Protein AF-A0A0B0MGH8-F1 (afdb_monomer_lite)

pLDDT: mean 72.09, std 11.84, range [44.09, 91.06]

Secondary structure (DSSP, 8-state):
---HHHHHHHHHHHHHHHHHHHHT---HHHHT-HHHHHHHHHHTTSEEEETTEEEESSTTSSGGG-----SS--HHHHHHHHHHHHHHHHHHHHHHHHS-----

Organism: Gossypium arboreum (NCBI:txid29729)

Structure (mmCIF, N/CA/C/O backbone):
data_AF-A0A0B0MGH8-F1
#
_entry.id   AF-A0A0B0MGH8-F1
#
loop_
_atom_site.group_PDB
_atom_site.id
_atom_site.type_symbol
_atom_site.label_atom_id
_atom_site.label_alt_id
_atom_site.label_comp_id
_atom_site.label_asym_id
_atom_site.label_entity_id
_atom_site.label_seq_id
_atom_site.pdbx_PDB_ins_code
_atom_site.Cartn_x
_atom_site.Cartn_y
_atom_site.Cartn_z
_atom_site.occupancy
_atom_site.B_iso_or_equiv
_atom_site.auth_seq_id
_atom_site.auth_comp_id
_atom_site.auth_asym_id
_atom_site.auth_atom_id
_atom_site.pdbx_PDB_model_num
ATOM 1 N N . MET A 1 1 ? 14.012 -1.247 -26.034 1.00 45.34 1 MET A N 1
ATOM 2 C CA . MET A 1 1 ? 13.558 -1.330 -24.626 1.00 45.34 1 MET A CA 1
ATOM 3 C C . MET A 1 1 ? 13.916 -0.028 -23.902 1.00 45.34 1 MET A C 1
ATOM 5 O O . MET A 1 1 ? 15.030 0.105 -23.423 1.00 45.34 1 MET A O 1
ATOM 9 N N . ARG A 1 2 ? 13.038 0.989 -23.912 1.00 50.19 2 ARG A N 1
ATOM 10 C CA . ARG A 1 2 ? 13.269 2.295 -23.242 1.00 50.19 2 ARG A CA 1
ATOM 11 C C . ARG A 1 2 ? 11.944 2.937 -22.780 1.00 50.19 2 ARG A C 1
ATOM 13 O O . ARG A 1 2 ? 11.790 4.145 -22.861 1.00 50.19 2 ARG A O 1
ATOM 20 N N . GLY A 1 3 ? 10.973 2.114 -22.369 1.00 50.47 3 GLY A N 1
ATOM 21 C CA . GLY A 1 3 ? 9.641 2.555 -21.913 1.00 50.47 3 GLY A CA 1
ATOM 22 C C . GLY A 1 3 ? 9.469 2.545 -20.387 1.00 50.47 3 GLY A C 1
ATOM 23 O O . GLY A 1 3 ? 8.943 3.497 -19.824 1.00 50.47 3 GLY A O 1
ATOM 24 N N . GLY A 1 4 ? 10.029 1.547 -19.692 1.00 55.81 4 GLY A N 1
ATOM 25 C CA . GLY A 1 4 ? 9.758 1.328 -18.260 1.00 55.81 4 GLY A CA 1
ATOM 26 C C . GLY A 1 4 ? 10.280 2.397 -17.286 1.00 55.81 4 GLY A C 1
ATOM 27 O O . GLY A 1 4 ? 9.845 2.446 -16.140 1.00 55.81 4 GLY A O 1
ATOM 28 N N . ASN A 1 5 ? 11.189 3.287 -17.704 1.00 60.44 5 ASN A N 1
ATOM 29 C CA . ASN A 1 5 ? 11.741 4.315 -16.807 1.00 60.44 5 ASN A CA 1
ATOM 30 C C . ASN A 1 5 ? 10.763 5.488 -16.581 1.00 60.44 5 ASN A C 1
ATOM 32 O O . ASN A 1 5 ? 10.752 6.078 -15.504 1.00 60.44 5 ASN A O 1
ATOM 36 N N . ILE A 1 6 ? 9.919 5.806 -17.571 1.00 61.44 6 ILE A N 1
ATOM 37 C CA . ILE A 1 6 ? 8.949 6.913 -17.485 1.00 61.44 6 ILE A CA 1
ATOM 38 C C . ILE A 1 6 ? 7.706 6.468 -16.707 1.00 61.44 6 ILE A C 1
ATOM 40 O O . ILE A 1 6 ? 7.251 7.181 -15.818 1.00 61.44 6 ILE A O 1
ATOM 44 N N . GLU A 1 7 ? 7.208 5.262 -16.982 1.00 67.06 7 GLU A N 1
ATOM 45 C CA . GLU A 1 7 ? 6.065 4.664 -16.279 1.00 67.06 7 GLU A CA 1
ATOM 46 C C . GLU A 1 7 ? 6.348 4.500 -14.777 1.00 67.06 7 GLU A C 1
ATOM 48 O O . GLU A 1 7 ? 5.523 4.872 -13.943 1.00 67.06 7 GLU A O 1
ATOM 53 N N . SER A 1 8 ? 7.565 4.067 -14.418 1.00 74.81 8 SER A N 1
ATOM 54 C CA . SER A 1 8 ? 8.024 4.011 -13.024 1.00 74.81 8 SER A CA 1
ATOM 55 C C . SER A 1 8 ? 8.043 5.392 -12.359 1.00 74.81 8 SER A C 1
ATOM 57 O O . SER A 1 8 ? 7.641 5.523 -11.204 1.00 74.81 8 SER A O 1
ATOM 59 N N . LEU A 1 9 ? 8.466 6.439 -13.075 1.00 79.31 9 LEU A N 1
ATOM 60 C CA . LEU A 1 9 ? 8.522 7.799 -12.533 1.00 79.31 9 LEU A CA 1
ATOM 61 C C . LEU A 1 9 ? 7.121 8.366 -12.259 1.00 79.31 9 LEU A C 1
ATOM 63 O O . LEU A 1 9 ? 6.892 8.985 -11.219 1.00 79.31 9 LEU A O 1
ATOM 67 N N . VAL A 1 10 ? 6.178 8.125 -13.176 1.00 82.69 10 VAL A N 1
ATOM 68 C CA . VAL A 1 10 ? 4.773 8.529 -13.021 1.00 82.69 10 VAL A CA 1
ATOM 69 C C . VAL A 1 10 ? 4.135 7.798 -11.840 1.00 82.69 10 VAL A C 1
ATOM 71 O O . VAL A 1 10 ? 3.497 8.443 -11.009 1.00 82.69 10 VAL A O 1
ATOM 74 N N . ALA A 1 11 ? 4.374 6.491 -11.704 1.00 82.69 11 ALA A N 1
ATOM 75 C CA . ALA A 1 11 ? 3.863 5.696 -10.589 1.00 82.69 11 ALA A CA 1
ATOM 76 C C . ALA A 1 11 ? 4.406 6.173 -9.230 1.00 82.69 11 ALA A C 1
ATOM 78 O O . ALA A 1 11 ? 3.645 6.302 -8.268 1.00 82.69 11 ALA A O 1
ATOM 79 N N . ILE A 1 12 ? 5.700 6.511 -9.155 1.00 86.25 12 ILE A N 1
ATOM 80 C CA . ILE A 1 12 ? 6.318 7.114 -7.963 1.00 86.25 12 ILE A CA 1
ATOM 81 C C . ILE A 1 12 ? 5.639 8.448 -7.623 1.00 86.25 12 ILE A C 1
ATOM 83 O O . ILE A 1 12 ? 5.329 8.723 -6.466 1.00 86.25 12 ILE A O 1
ATOM 87 N N . GLN A 1 13 ? 5.369 9.286 -8.624 1.00 86.19 13 GLN A N 1
ATOM 88 C CA . GLN A 1 13 ? 4.759 10.594 -8.392 1.00 86.19 13 GLN A CA 1
ATOM 89 C C . GLN A 1 13 ? 3.293 10.490 -7.948 1.00 86.19 13 GLN A C 1
ATOM 91 O O . GLN A 1 13 ? 2.860 11.216 -7.051 1.00 86.19 13 GLN A O 1
ATOM 96 N N . GLN A 1 14 ? 2.531 9.567 -8.534 1.00 86.75 14 GLN A N 1
ATOM 97 C CA . GLN A 1 14 ? 1.152 9.295 -8.127 1.00 86.75 14 GLN A CA 1
ATOM 98 C C . GLN A 1 14 ? 1.089 8.755 -6.695 1.00 86.75 14 GLN A C 1
ATOM 100 O O . GLN A 1 14 ? 0.288 9.224 -5.886 1.00 86.75 14 GLN A O 1
ATOM 105 N N . THR A 1 15 ? 1.983 7.831 -6.343 1.00 88.12 15 THR A N 1
ATOM 106 C CA . THR A 1 15 ? 2.044 7.280 -4.983 1.00 88.12 15 THR A CA 1
ATOM 107 C C . THR A 1 15 ? 2.544 8.290 -3.956 1.00 88.12 15 THR A C 1
ATOM 109 O O . THR A 1 15 ? 2.079 8.251 -2.821 1.00 88.12 15 THR A O 1
ATOM 112 N N . LYS A 1 16 ? 3.379 9.270 -4.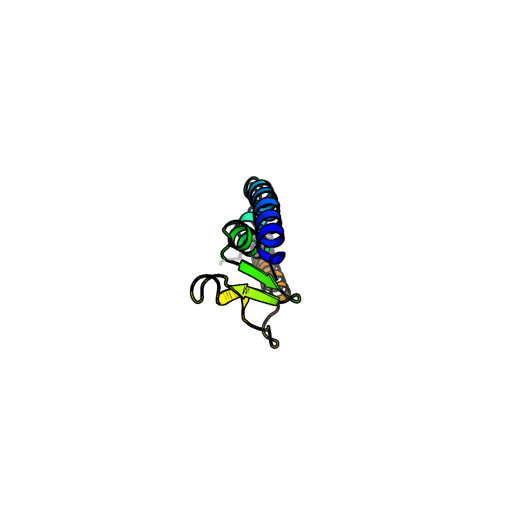336 1.00 90.06 16 LYS A N 1
ATOM 113 C CA . LYS A 1 16 ? 3.698 10.429 -3.477 1.00 90.06 16 LYS A CA 1
ATOM 114 C C . LYS A 1 16 ? 2.467 11.246 -3.120 1.00 90.06 16 LYS A C 1
ATOM 116 O O . LYS A 1 16 ? 2.288 11.585 -1.953 1.00 90.06 16 LYS A O 1
ATOM 121 N N . MET A 1 17 ? 1.618 11.553 -4.101 1.00 91.06 17 MET A N 1
ATOM 122 C CA . MET A 1 17 ? 0.375 12.286 -3.845 1.00 91.06 17 MET A CA 1
ATOM 123 C C . MET A 1 17 ? -0.538 11.494 -2.902 1.00 91.06 17 MET A C 1
ATOM 125 O O . MET A 1 17 ? -1.071 12.053 -1.946 1.00 91.06 17 MET A O 1
ATOM 129 N N . LEU A 1 18 ? -0.669 10.187 -3.139 1.00 89.56 18 LEU A N 1
ATOM 130 C CA . LEU A 1 18 ? -1.489 9.309 -2.312 1.00 89.56 18 LEU A CA 1
ATOM 131 C C . LEU A 1 18 ? -0.958 9.209 -0.873 1.00 89.56 18 LEU A C 1
ATOM 133 O O . LEU A 1 18 ? -1.716 9.452 0.063 1.00 89.56 18 LEU A O 1
ATOM 137 N N . ALA A 1 19 ? 0.337 8.927 -0.690 1.00 89.31 19 ALA A N 1
ATOM 138 C CA . ALA A 1 19 ? 0.973 8.865 0.628 1.00 89.31 19 ALA A CA 1
ATOM 139 C C . ALA A 1 19 ? 0.791 10.175 1.401 1.00 89.31 19 ALA A C 1
ATOM 141 O O . ALA A 1 19 ? 0.445 10.154 2.578 1.00 89.31 19 ALA A O 1
ATOM 142 N N . HIS A 1 20 ? 0.976 11.314 0.728 1.00 90.00 20 HIS A N 1
ATOM 143 C CA . HIS A 1 20 ? 0.822 12.634 1.332 1.00 90.00 20 HIS A CA 1
ATOM 144 C C . HIS A 1 20 ? -0.628 12.937 1.750 1.00 90.00 20 HIS A C 1
ATOM 146 O O . HIS A 1 20 ? -0.851 13.535 2.800 1.00 90.00 20 HIS A O 1
ATOM 152 N N . THR A 1 21 ? -1.625 12.534 0.960 1.00 89.44 21 THR A N 1
ATOM 153 C CA . THR A 1 21 ? -3.042 12.707 1.328 1.00 89.44 21 THR A CA 1
ATOM 154 C C . THR A 1 21 ? -3.419 11.825 2.516 1.00 89.44 21 THR A C 1
ATOM 156 O O . THR A 1 21 ? -4.082 12.289 3.441 1.00 89.44 21 THR A O 1
ATOM 159 N N . LEU A 1 22 ? -2.968 10.569 2.519 1.00 86.75 22 LEU A N 1
ATOM 160 C CA . LEU A 1 22 ? -3.270 9.608 3.580 1.00 86.75 22 LEU A CA 1
ATOM 161 C C . LEU A 1 22 ? -2.553 9.938 4.896 1.00 86.75 22 LEU A C 1
ATOM 163 O O . LEU A 1 22 ? -3.143 9.773 5.959 1.00 86.75 22 LEU A O 1
ATOM 167 N N . SER A 1 23 ? -1.318 10.448 4.848 1.00 85.81 23 SER A N 1
ATOM 168 C CA . SER A 1 23 ? -0.551 10.816 6.048 1.00 85.81 23 SER A CA 1
ATOM 169 C C . SER A 1 23 ? -1.051 12.089 6.732 1.00 85.81 23 SER A C 1
ATOM 171 O O . SER A 1 23 ? -0.812 12.279 7.922 1.00 85.81 23 SER A O 1
ATOM 173 N N . ARG A 1 24 ? -1.774 12.951 6.004 1.00 87.25 24 ARG A N 1
ATOM 174 C CA . ARG A 1 24 ? -2.477 14.108 6.580 1.00 87.25 24 ARG A CA 1
ATOM 175 C C . ARG A 1 24 ? -3.722 13.722 7.372 1.00 87.25 24 ARG A C 1
ATOM 177 O O . ARG A 1 24 ? -4.262 14.573 8.075 1.00 87.25 24 ARG A O 1
ATOM 184 N N . ASN A 1 25 ? -4.189 12.480 7.257 1.00 82.94 25 ASN A N 1
ATOM 185 C CA . ASN A 1 25 ? -5.281 12.005 8.083 1.00 82.94 25 ASN A CA 1
ATOM 186 C C . ASN A 1 25 ? -4.769 11.774 9.515 1.00 82.94 25 ASN A C 1
ATOM 188 O O . ASN A 1 25 ? -3.820 11.022 9.733 1.00 82.94 25 ASN A O 1
ATOM 192 N N . GLY A 1 26 ? -5.385 12.454 10.483 1.00 81.06 26 GLY A N 1
ATOM 193 C CA . GLY A 1 26 ? -5.060 12.322 11.905 1.00 81.06 26 GLY A CA 1
ATOM 194 C C . GLY A 1 26 ? -5.646 11.072 12.565 1.00 81.06 26 GLY A C 1
ATOM 195 O O . GLY A 1 26 ? -5.444 10.872 13.758 1.00 81.06 26 GLY A O 1
ATOM 196 N N . ASP A 1 27 ? -6.395 10.254 11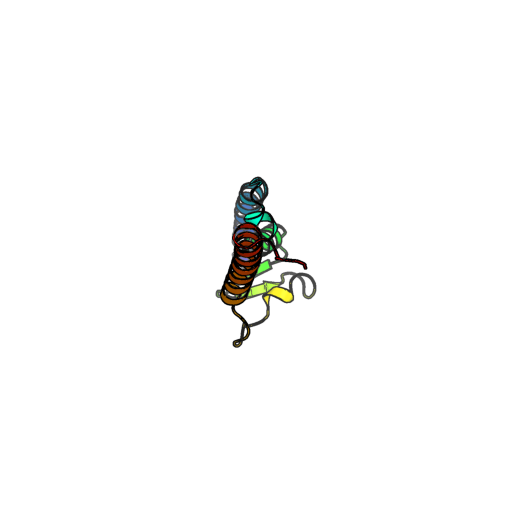.824 1.00 83.56 27 ASP A N 1
ATOM 197 C CA . ASP A 1 27 ? -6.959 9.009 12.332 1.00 83.56 27 ASP A CA 1
ATOM 198 C C . ASP A 1 27 ? -5.840 7.966 12.592 1.00 83.56 27 ASP A C 1
ATOM 200 O O . ASP A 1 27 ? -5.101 7.600 11.666 1.00 83.56 27 ASP A O 1
ATOM 204 N N . PRO A 1 28 ? -5.726 7.436 13.829 1.00 73.69 28 PRO A N 1
ATOM 205 C CA . PRO A 1 28 ? -4.725 6.436 14.211 1.00 73.69 28 PRO A CA 1
ATOM 206 C C . PRO A 1 28 ? -4.714 5.163 13.350 1.00 73.69 28 PRO A C 1
ATOM 208 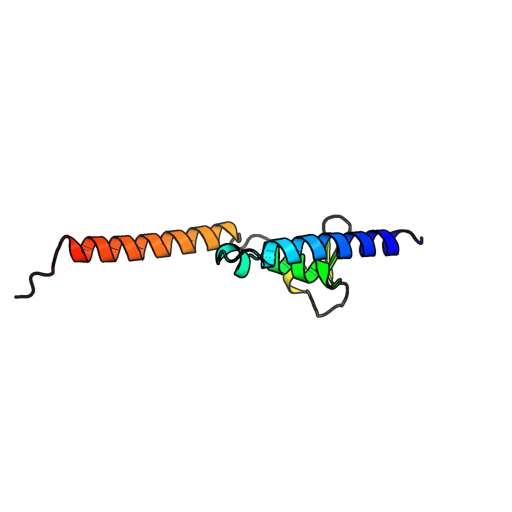O O . PRO A 1 28 ? -3.684 4.484 13.271 1.00 73.69 28 PRO A O 1
ATOM 211 N N . LYS A 1 29 ? -5.831 4.826 12.687 1.00 79.25 29 LYS A N 1
ATOM 212 C CA . LYS A 1 29 ? -5.915 3.693 11.753 1.00 79.25 29 LYS A CA 1
ATOM 213 C C . LYS A 1 29 ? -5.001 3.888 10.545 1.00 79.25 29 LYS A C 1
ATOM 215 O O . LYS A 1 29 ? -4.427 2.918 10.054 1.00 79.25 29 LYS A O 1
ATOM 220 N N . PHE A 1 30 ? -4.821 5.127 10.081 1.00 78.50 30 PHE A N 1
ATOM 221 C CA . PHE A 1 30 ? -3.949 5.416 8.942 1.00 78.50 30 PHE A CA 1
ATOM 222 C C . PHE A 1 30 ? -2.474 5.391 9.331 1.00 78.50 30 PHE A C 1
ATOM 224 O O . PHE A 1 30 ? -1.661 4.898 8.555 1.00 78.50 30 PHE A O 1
ATOM 231 N N . TRP A 1 31 ? -2.121 5.817 10.545 1.00 73.75 31 TRP A N 1
ATOM 232 C CA . TRP A 1 31 ? -0.730 5.805 11.017 1.00 73.75 31 TRP A CA 1
ATOM 233 C C . TRP A 1 31 ? -0.153 4.393 11.155 1.00 73.75 31 TRP A C 1
ATOM 235 O O . TRP A 1 31 ? 1.018 4.172 10.854 1.00 73.75 31 TRP A O 1
ATOM 245 N N . ASN A 1 32 ? -0.987 3.423 11.536 1.00 75.88 32 ASN A N 1
ATOM 246 C CA . ASN A 1 32 ? -0.589 2.018 11.666 1.00 75.88 32 ASN A CA 1
ATOM 247 C C . ASN A 1 32 ? -0.898 1.178 10.415 1.00 75.88 32 ASN A C 1
ATOM 249 O O . ASN A 1 32 ? -0.677 -0.033 10.401 1.00 75.88 32 ASN A O 1
ATOM 253 N N . SER A 1 33 ? -1.405 1.802 9.349 1.00 81.31 33 SER A N 1
ATOM 254 C CA . SER A 1 33 ? -1.839 1.084 8.157 1.00 81.31 33 SER A CA 1
ATOM 255 C C . SER A 1 33 ? -0.654 0.495 7.390 1.00 81.31 33 SER A C 1
ATOM 257 O O . SER A 1 33 ? 0.218 1.220 6.900 1.00 81.31 33 SER A O 1
ATOM 259 N N . LYS A 1 34 ? -0.670 -0.828 7.190 1.00 80.69 34 LYS A N 1
ATOM 260 C CA . LYS A 1 34 ? 0.267 -1.530 6.297 1.00 80.69 34 LYS A CA 1
ATOM 261 C C . LYS A 1 34 ? 0.171 -1.028 4.857 1.00 80.69 34 LYS A C 1
ATOM 263 O O . LYS A 1 34 ? 1.180 -0.950 4.161 1.00 80.69 34 LYS A O 1
ATOM 268 N N . PHE A 1 35 ? -1.019 -0.602 4.437 1.00 84.94 35 PHE A N 1
ATOM 269 C CA . PHE A 1 35 ? -1.220 0.029 3.139 1.00 84.94 35 PHE A CA 1
ATOM 270 C C . PHE A 1 35 ? -0.486 1.373 3.039 1.00 84.94 35 PHE A C 1
ATOM 272 O O . PHE A 1 35 ? 0.216 1.611 2.059 1.00 84.94 35 PHE A O 1
ATOM 279 N N . LEU A 1 36 ? -0.571 2.235 4.060 1.00 86.75 36 LEU A N 1
ATOM 280 C CA . LEU A 1 36 ? 0.162 3.507 4.051 1.00 86.75 36 LEU A CA 1
ATOM 281 C C . LEU A 1 36 ? 1.683 3.295 4.075 1.00 86.75 36 LEU A C 1
ATOM 283 O O . LEU A 1 36 ? 2.406 4.004 3.370 1.00 86.75 36 LEU A O 1
ATOM 287 N N . GLN A 1 37 ? 2.169 2.310 4.836 1.00 83.50 37 GLN A N 1
ATOM 288 C CA . GLN A 1 37 ? 3.588 1.926 4.853 1.00 83.50 37 GLN A CA 1
ATOM 289 C C . GLN A 1 37 ? 4.058 1.501 3.452 1.00 83.50 37 GLN A C 1
ATOM 291 O O . GLN A 1 37 ? 5.050 2.032 2.945 1.00 83.50 37 GLN A O 1
ATOM 296 N N . PHE A 1 38 ? 3.285 0.643 2.781 1.00 85.75 38 PHE A N 1
ATOM 297 C CA . PHE A 1 38 ? 3.546 0.203 1.412 1.00 85.75 38 PHE A CA 1
ATOM 298 C C . PHE A 1 38 ? 3.564 1.366 0.404 1.00 85.75 38 PHE A C 1
ATOM 300 O O . PHE A 1 38 ? 4.532 1.539 -0.340 1.00 85.75 38 PHE A O 1
ATOM 307 N N . VAL A 1 39 ? 2.530 2.214 0.401 1.00 87.38 39 VAL A N 1
ATOM 308 C CA . VAL A 1 39 ? 2.434 3.354 -0.529 1.00 87.38 39 VAL A CA 1
ATOM 309 C C . VAL A 1 39 ? 3.564 4.358 -0.288 1.00 87.38 39 VAL A C 1
ATOM 311 O O . VAL A 1 39 ? 4.132 4.886 -1.243 1.00 87.38 39 VAL A O 1
ATOM 314 N N . SER A 1 40 ? 3.952 4.583 0.970 1.00 86.50 40 SER A N 1
ATOM 315 C CA . SER A 1 40 ? 5.074 5.467 1.311 1.00 86.50 40 SER A CA 1
ATOM 316 C C . SER A 1 40 ? 6.402 4.945 0.750 1.00 86.50 40 SER A C 1
ATOM 318 O O . SER A 1 40 ? 7.171 5.719 0.179 1.00 86.50 40 SER A O 1
ATOM 320 N N . LYS A 1 41 ? 6.642 3.630 0.819 1.00 83.31 41 LYS A N 1
ATOM 321 C CA . LYS A 1 41 ? 7.820 2.959 0.240 1.00 83.31 41 LYS A CA 1
ATOM 322 C C . LYS A 1 41 ? 7.834 2.978 -1.292 1.00 83.31 41 LYS A C 1
ATOM 324 O O . LYS A 1 41 ? 8.878 3.157 -1.917 1.00 83.31 41 LYS A O 1
ATOM 329 N N . MET A 1 42 ? 6.669 2.851 -1.918 1.00 84.81 42 MET A N 1
ATOM 330 C CA . MET A 1 42 ? 6.540 3.012 -3.368 1.00 84.81 42 MET A CA 1
ATOM 331 C C . MET A 1 42 ? 6.807 4.462 -3.795 1.00 84.81 42 MET A C 1
ATOM 333 O O . MET A 1 42 ? 7.528 4.708 -4.762 1.00 84.81 42 MET A O 1
ATOM 337 N N . SER A 1 43 ? 6.330 5.428 -3.006 1.00 85.81 43 SER A N 1
ATOM 338 C CA . SER A 1 43 ? 6.535 6.858 -3.247 1.00 85.81 43 SER A CA 1
ATOM 339 C C . SER A 1 43 ? 7.999 7.306 -3.139 1.00 85.81 43 SER A C 1
ATOM 341 O O . SER A 1 43 ? 8.400 8.289 -3.767 1.00 85.81 43 SER A O 1
ATOM 343 N N . SER A 1 44 ? 8.824 6.590 -2.368 1.00 83.38 44 SER A N 1
ATOM 344 C CA . SER A 1 44 ? 10.267 6.838 -2.295 1.00 83.38 44 SER A CA 1
ATOM 345 C C . SER A 1 44 ? 11.048 6.173 -3.434 1.00 83.38 44 SER A C 1
ATOM 347 O O . SER A 1 44 ? 12.247 6.411 -3.573 1.00 83.38 44 SER A O 1
ATOM 349 N N . GLY A 1 45 ? 10.376 5.382 -4.280 1.00 82.25 45 GLY A N 1
ATOM 350 C CA . GLY A 1 45 ? 10.998 4.620 -5.360 1.00 82.25 45 GLY A CA 1
ATOM 351 C C . GLY A 1 45 ? 11.754 3.382 -4.877 1.00 82.25 45 GLY A C 1
ATOM 352 O O . GLY A 1 45 ? 12.532 2.818 -5.643 1.00 82.25 45 GLY A O 1
ATOM 353 N N . GLU A 1 46 ? 11.546 2.960 -3.626 1.00 78.19 46 GLU A N 1
ATOM 354 C CA . GLU A 1 46 ? 12.151 1.746 -3.060 1.00 78.19 46 GLU A CA 1
ATOM 355 C C . GLU A 1 46 ? 11.474 0.472 -3.579 1.00 78.19 46 GLU A C 1
ATOM 357 O O . GLU A 1 46 ? 12.117 -0.575 -3.653 1.00 78.19 46 GLU A O 1
ATOM 362 N N . LEU A 1 47 ? 10.203 0.579 -3.975 1.00 77.94 47 LEU A N 1
ATOM 363 C CA . LEU A 1 47 ? 9.383 -0.500 -4.518 1.00 77.94 47 LEU A CA 1
ATOM 364 C C . LEU A 1 47 ? 8.986 -0.224 -5.969 1.00 77.94 47 LEU A C 1
ATOM 366 O O . LEU A 1 47 ? 8.636 0.902 -6.327 1.00 77.94 47 LEU A O 1
ATOM 370 N N . ILE A 1 48 ? 9.003 -1.271 -6.789 1.00 80.31 48 ILE A N 1
ATOM 371 C CA . ILE A 1 48 ? 8.467 -1.284 -8.151 1.00 80.31 48 ILE A CA 1
ATOM 372 C C . ILE A 1 48 ? 7.461 -2.434 -8.239 1.00 80.31 48 ILE A C 1
ATOM 374 O O . ILE A 1 48 ? 7.712 -3.518 -7.714 1.00 80.31 48 ILE A O 1
ATOM 378 N N . ILE A 1 49 ? 6.329 -2.194 -8.899 1.00 77.69 49 ILE A N 1
ATOM 379 C CA . ILE A 1 49 ? 5.379 -3.249 -9.256 1.00 77.69 49 ILE A CA 1
ATOM 380 C C . ILE A 1 49 ? 5.688 -3.672 -10.685 1.00 77.69 49 ILE A C 1
ATOM 382 O O . ILE A 1 49 ? 5.691 -2.840 -11.591 1.00 77.69 49 ILE A O 1
ATOM 386 N N . ASP A 1 50 ? 5.965 -4.954 -10.865 1.00 76.44 50 ASP A N 1
ATOM 387 C CA . ASP A 1 50 ? 6.247 -5.559 -12.159 1.00 76.44 50 ASP A CA 1
ATOM 388 C C . ASP A 1 50 ? 5.565 -6.923 -12.209 1.00 76.44 50 ASP A C 1
ATOM 390 O O . ASP A 1 50 ? 5.728 -7.720 -11.286 1.00 76.44 50 ASP A O 1
ATOM 394 N N . ASP A 1 51 ? 4.776 -7.172 -13.254 1.00 77.12 51 ASP A N 1
ATOM 395 C CA . ASP A 1 51 ? 3.990 -8.404 -13.411 1.00 77.12 51 ASP A CA 1
ATOM 396 C C . ASP A 1 51 ? 3.137 -8.751 -12.168 1.00 77.12 51 ASP A C 1
ATOM 398 O O . ASP A 1 51 ? 3.161 -9.867 -11.655 1.00 77.12 51 ASP A O 1
ATOM 402 N N . ASN A 1 52 ? 2.435 -7.750 -11.610 1.00 74.44 52 ASN A N 1
ATOM 403 C CA . ASN A 1 52 ? 1.669 -7.841 -10.352 1.00 74.44 52 ASN A CA 1
ATOM 404 C C . ASN A 1 52 ? 2.472 -8.312 -9.122 1.00 74.44 52 ASN A C 1
ATOM 406 O O . ASN A 1 52 ? 1.889 -8.633 -8.087 1.00 74.44 52 ASN A O 1
ATOM 410 N N . GLN A 1 53 ? 3.803 -8.314 -9.201 1.00 71.94 53 GLN A N 1
ATOM 411 C CA . GLN A 1 53 ? 4.692 -8.650 -8.099 1.00 71.94 53 GLN A CA 1
ATOM 412 C C . GLN A 1 53 ? 5.404 -7.402 -7.591 1.00 71.94 53 GLN A C 1
ATOM 414 O O . GLN A 1 53 ? 5.828 -6.530 -8.353 1.00 71.94 53 GLN A O 1
ATOM 419 N N . VAL A 1 54 ? 5.557 -7.329 -6.272 1.00 75.12 54 VAL A N 1
ATOM 420 C CA . VAL A 1 54 ? 6.318 -6.270 -5.617 1.00 75.12 54 VAL A CA 1
ATOM 421 C C . VAL A 1 54 ? 7.792 -6.651 -5.652 1.00 75.12 54 VAL A C 1
ATOM 423 O O . VAL A 1 54 ? 8.202 -7.667 -5.092 1.00 75.12 54 VAL A O 1
ATOM 426 N N . LYS A 1 55 ? 8.602 -5.829 -6.317 1.00 78.81 55 LYS A N 1
ATOM 427 C CA . LYS A 1 55 ? 10.051 -6.010 -6.401 1.00 78.81 55 LYS A CA 1
ATOM 428 C C . LYS A 1 55 ? 10.756 -4.828 -5.735 1.00 78.81 55 LYS A C 1
ATOM 430 O O . LYS A 1 55 ? 10.398 -3.673 -5.990 1.00 78.81 55 LYS A O 1
ATOM 435 N N . PRO A 1 56 ? 11.769 -5.077 -4.895 1.00 72.38 56 PRO A N 1
ATOM 436 C CA . PRO A 1 56 ? 12.596 -4.019 -4.364 1.00 72.38 56 PRO A CA 1
ATOM 437 C C . PRO A 1 56 ? 13.450 -3.462 -5.500 1.00 72.38 56 PRO A C 1
ATOM 439 O O . PRO A 1 56 ? 14.042 -4.203 -6.285 1.00 72.38 56 PRO A O 1
ATOM 442 N N . ARG A 1 57 ? 13.539 -2.136 -5.581 1.00 71.06 57 ARG A N 1
ATOM 443 C CA . ARG A 1 57 ? 14.456 -1.473 -6.515 1.00 71.06 57 ARG A CA 1
ATOM 444 C C . ARG A 1 57 ? 15.913 -1.578 -6.052 1.00 71.06 57 ARG A C 1
ATOM 446 O O . ARG A 1 57 ? 16.816 -1.523 -6.879 1.00 71.06 57 ARG A O 1
ATOM 453 N N . LEU A 1 58 ? 16.134 -1.712 -4.740 1.00 67.44 58 LEU A N 1
ATOM 454 C CA . LEU A 1 58 ? 17.430 -1.986 -4.112 1.00 67.44 58 LEU A CA 1
ATOM 455 C C . LEU A 1 58 ? 17.319 -3.231 -3.226 1.00 67.44 58 LEU A C 1
ATOM 457 O O . LEU A 1 58 ? 16.439 -3.274 -2.367 1.00 67.44 58 LEU A O 1
ATOM 461 N N . GLU A 1 59 ? 18.244 -4.182 -3.391 1.00 62.03 59 GLU A N 1
ATOM 462 C CA . GLU A 1 59 ? 18.255 -5.543 -2.806 1.00 62.03 59 GLU A CA 1
ATOM 463 C C . GLU A 1 59 ? 18.062 -5.652 -1.278 1.00 62.03 59 GLU A C 1
ATOM 465 O O . GLU 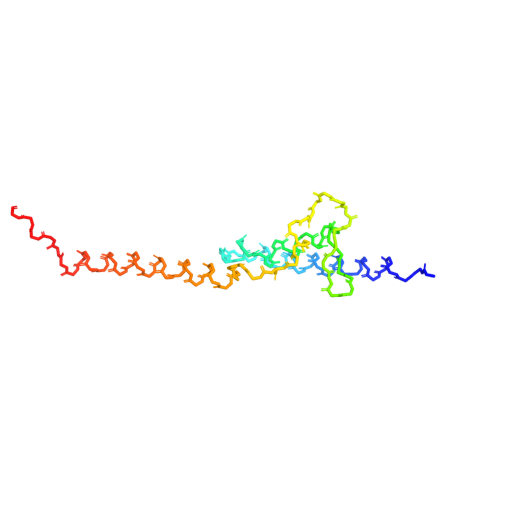A 1 59 ? 17.861 -6.745 -0.765 1.00 62.03 59 GLU A O 1
ATOM 470 N N . ASN A 1 60 ? 18.075 -4.554 -0.527 1.00 64.81 60 ASN A N 1
ATOM 471 C CA . ASN A 1 60 ? 18.082 -4.557 0.936 1.00 64.81 60 ASN A CA 1
ATOM 472 C C . ASN A 1 60 ? 17.005 -3.689 1.604 1.00 64.81 60 ASN A C 1
ATOM 474 O O . ASN A 1 60 ? 16.906 -3.697 2.828 1.00 64.81 60 ASN A O 1
ATOM 478 N N . ARG A 1 61 ? 16.219 -2.909 0.851 1.00 63.56 61 ARG A N 1
ATOM 479 C CA . ARG A 1 61 ? 15.413 -1.820 1.443 1.00 63.56 61 ARG A CA 1
ATOM 480 C C . ARG A 1 61 ? 13.914 -2.115 1.565 1.00 63.56 61 ARG A C 1
ATOM 482 O O . ARG A 1 61 ? 13.186 -1.338 2.189 1.00 63.56 61 ARG A O 1
ATOM 489 N N . ALA A 1 62 ? 13.465 -3.224 0.976 1.00 64.38 62 ALA A N 1
ATOM 490 C CA . ALA A 1 62 ? 12.054 -3.597 0.935 1.00 64.38 62 ALA A CA 1
ATOM 491 C C . ALA A 1 62 ? 11.810 -5.116 0.792 1.00 64.38 62 ALA A C 1
ATOM 493 O O . ALA A 1 62 ? 10.823 -5.547 0.195 1.00 64.38 62 ALA A O 1
ATOM 494 N N . THR A 1 63 ? 12.717 -5.932 1.335 1.00 67.12 63 THR A N 1
ATOM 495 C CA . THR A 1 63 ? 12.621 -7.405 1.338 1.00 67.12 63 THR A CA 1
ATOM 496 C C . THR A 1 63 ? 11.396 -7.917 2.106 1.00 67.12 63 THR A C 1
ATOM 498 O O . THR A 1 63 ? 10.889 -8.996 1.814 1.00 67.12 63 THR A O 1
ATOM 501 N N . GLU A 1 64 ? 10.854 -7.114 3.026 1.00 71.38 64 GLU A N 1
ATOM 502 C CA . GLU A 1 64 ? 9.611 -7.385 3.763 1.00 71.38 64 GLU A CA 1
ATOM 503 C C . GLU A 1 64 ? 8.375 -7.575 2.861 1.00 71.38 64 GLU A C 1
ATOM 505 O O . GLU A 1 64 ? 7.459 -8.296 3.243 1.00 71.38 64 GLU A O 1
ATOM 510 N N . TYR A 1 65 ? 8.368 -7.010 1.645 1.00 70.69 65 TYR A N 1
ATOM 511 C CA . TYR A 1 65 ? 7.258 -7.135 0.687 1.00 70.69 65 TYR A CA 1
ATOM 512 C C . TYR A 1 65 ? 7.502 -8.178 -0.419 1.00 70.69 65 TYR A C 1
ATOM 514 O O . TYR A 1 65 ? 6.646 -8.358 -1.281 1.00 70.69 65 TYR A O 1
ATOM 522 N N . GLN A 1 66 ? 8.656 -8.859 -0.419 1.00 66.88 66 GLN A N 1
ATOM 523 C CA . GLN A 1 66 ? 8.974 -9.925 -1.384 1.00 66.88 66 GLN A CA 1
ATOM 524 C C . GLN A 1 66 ? 8.415 -11.293 -0.994 1.00 66.88 66 GLN A C 1
ATOM 526 O O . GLN A 1 66 ? 8.459 -12.221 -1.802 1.00 66.88 66 GLN A O 1
ATOM 531 N N . GLN A 1 67 ? 7.923 -11.450 0.236 1.00 62.16 67 GLN A N 1
ATOM 532 C CA . GLN A 1 67 ? 7.408 -12.734 0.687 1.00 62.16 67 GLN A CA 1
ATOM 533 C C . GLN A 1 67 ? 6.119 -13.062 -0.072 1.00 62.16 67 GLN A C 1
ATOM 535 O O . GLN A 1 67 ? 5.090 -12.410 0.101 1.00 62.16 67 GLN A O 1
ATOM 540 N N . GLN A 1 68 ? 6.174 -14.094 -0.917 1.00 57.50 68 GLN A N 1
ATOM 541 C CA . GLN A 1 68 ? 4.974 -14.780 -1.376 1.00 57.50 68 GLN A CA 1
ATOM 542 C C . GLN A 1 68 ? 4.306 -15.360 -0.129 1.00 57.50 68 GLN A C 1
ATOM 544 O O . GLN A 1 68 ? 4.812 -16.324 0.446 1.00 57.50 68 GLN A O 1
ATOM 549 N N . TYR A 1 69 ? 3.217 -14.732 0.320 1.00 51.31 69 TYR A N 1
ATOM 550 C CA . TYR A 1 69 ? 2.418 -15.178 1.460 1.00 51.31 69 TYR A CA 1
ATOM 551 C C . TYR A 1 69 ? 1.902 -16.601 1.195 1.00 51.31 69 TYR A C 1
ATOM 553 O O . TYR A 1 69 ? 0.828 -16.812 0.637 1.00 51.31 69 TYR A O 1
ATOM 561 N N . THR A 1 70 ? 2.685 -17.601 1.594 1.00 49.75 70 THR A N 1
ATOM 562 C CA . THR A 1 70 ? 2.218 -18.974 1.749 1.00 49.75 70 THR A CA 1
ATOM 563 C C . THR A 1 70 ? 1.618 -19.054 3.144 1.00 49.75 70 THR A C 1
ATOM 565 O O . THR A 1 70 ? 2.338 -19.257 4.111 1.00 49.75 70 THR A O 1
ATOM 568 N N . VAL A 1 71 ? 0.309 -18.800 3.225 1.00 49.56 71 VAL A N 1
ATOM 569 C CA . VAL A 1 71 ? -0.607 -19.180 4.317 1.00 49.56 71 VAL A CA 1
ATOM 570 C C . VAL A 1 71 ? -0.010 -19.058 5.731 1.00 49.56 71 VAL A C 1
ATOM 572 O O . VAL A 1 71 ? 0.466 -20.025 6.317 1.00 49.56 71 VAL A O 1
ATOM 575 N N . GLY A 1 72 ? -0.097 -17.865 6.313 1.00 47.28 72 GLY A N 1
ATOM 576 C CA . GLY A 1 72 ? 0.177 -17.626 7.730 1.00 47.28 72 GLY A CA 1
ATOM 577 C C . GLY A 1 72 ? -0.391 -16.271 8.126 1.00 47.28 72 GLY A C 1
ATOM 578 O O . GLY A 1 72 ? -0.036 -15.293 7.478 1.00 47.28 72 GLY A O 1
ATOM 579 N N . ALA A 1 73 ? -1.322 -16.281 9.094 1.00 54.44 73 ALA A N 1
ATOM 580 C CA . ALA A 1 73 ? -2.152 -15.178 9.608 1.00 54.44 73 ALA A CA 1
ATOM 581 C C . ALA A 1 73 ? -2.296 -13.989 8.644 1.00 54.44 73 ALA A C 1
ATOM 583 O O . ALA A 1 73 ? -1.442 -13.105 8.560 1.00 54.44 73 ALA A O 1
ATOM 584 N N . SER A 1 74 ? -3.407 -13.986 7.902 1.00 57.62 74 SER A N 1
ATOM 585 C CA . SER A 1 74 ? -3.770 -12.848 7.066 1.00 57.62 74 SER A CA 1
ATOM 586 C C . SER A 1 74 ? -3.804 -11.602 7.947 1.00 57.62 74 SER A C 1
ATOM 588 O O . SER A 1 74 ? -4.282 -11.657 9.074 1.00 57.62 74 SER A O 1
ATOM 590 N N . TRP A 1 75 ? -3.352 -10.456 7.445 1.00 56.25 75 TRP A N 1
ATOM 591 C CA . TRP A 1 75 ? -3.459 -9.184 8.173 1.00 56.25 75 TRP A CA 1
ATOM 592 C C . TRP A 1 75 ? -4.904 -8.886 8.641 1.00 56.25 75 TRP A C 1
ATOM 594 O O . TRP A 1 75 ? -5.119 -8.180 9.622 1.00 56.25 75 TRP A O 1
ATOM 604 N N . ALA A 1 76 ? -5.902 -9.479 7.976 1.00 53.19 76 ALA A N 1
ATOM 605 C CA . ALA A 1 76 ? -7.294 -9.472 8.415 1.00 53.19 76 ALA A CA 1
ATOM 606 C C . ALA A 1 76 ? -7.537 -10.239 9.734 1.00 53.19 76 ALA A C 1
ATOM 608 O O . ALA A 1 76 ? -8.330 -9.785 10.553 1.00 53.19 76 ALA A O 1
ATOM 609 N N . ASP A 1 77 ? -6.852 -11.364 9.953 1.00 60.94 77 ASP A N 1
ATOM 610 C CA . ASP A 1 77 ? -6.952 -12.172 11.174 1.00 60.94 77 ASP A CA 1
ATOM 611 C C . ASP A 1 77 ? -6.301 -11.453 12.367 1.00 60.94 77 ASP A C 1
ATOM 613 O O . ASP A 1 77 ? -6.864 -11.445 13.459 1.00 60.94 77 ASP A O 1
ATOM 617 N N . GLU A 1 78 ? -5.154 -10.792 12.156 1.00 61.59 78 GLU A N 1
ATOM 618 C CA . GLU A 1 78 ? -4.512 -9.949 13.181 1.00 61.59 78 GLU A CA 1
ATOM 619 C C . GLU A 1 78 ? -5.409 -8.765 13.574 1.00 61.59 78 GLU A C 1
ATOM 621 O O . GLU A 1 78 ? -5.593 -8.485 14.757 1.00 61.59 78 GLU A O 1
ATOM 626 N N . PHE A 1 79 ? -6.035 -8.107 12.593 1.00 61.91 79 PHE A N 1
ATOM 627 C CA . PHE A 1 79 ? -6.966 -7.007 12.849 1.00 61.91 79 PHE A CA 1
ATOM 628 C C . PHE A 1 79 ? -8.218 -7.463 13.618 1.00 61.91 79 PHE A C 1
ATOM 630 O O . PHE A 1 79 ? -8.632 -6.806 14.574 1.00 61.91 79 PHE A O 1
ATOM 637 N N . ALA A 1 80 ? -8.805 -8.601 13.232 1.00 67.38 80 ALA A N 1
ATOM 638 C CA . ALA A 1 80 ? -9.952 -9.177 13.933 1.00 67.38 80 ALA A CA 1
ATOM 639 C C . ALA A 1 80 ? -9.603 -9.570 15.379 1.00 67.38 80 ALA A C 1
ATOM 641 O O . ALA A 1 80 ? -10.420 -9.407 16.286 1.00 67.38 80 ALA A O 1
ATOM 642 N N . HIS A 1 81 ? -8.377 -10.047 15.608 1.00 67.62 81 HIS A N 1
ATOM 643 C CA . HIS A 1 81 ? -7.883 -10.369 16.941 1.00 67.62 81 HIS A CA 1
ATOM 644 C C . HIS A 1 81 ? -7.696 -9.116 17.820 1.00 67.62 81 HIS A C 1
ATOM 646 O O . HIS A 1 81 ? -8.028 -9.143 19.010 1.00 67.62 81 HIS A O 1
ATOM 652 N N . ASP A 1 82 ? -7.212 -8.008 17.253 1.00 64.56 82 ASP A N 1
ATOM 653 C CA . ASP A 1 82 ? -7.045 -6.738 17.972 1.00 64.56 82 ASP A CA 1
ATOM 654 C C . ASP A 1 82 ? -8.388 -6.100 18.373 1.00 64.56 82 ASP A C 1
ATOM 656 O O . ASP A 1 82 ? -8.499 -5.573 19.484 1.00 64.56 82 ASP A O 1
ATOM 660 N N . GLU A 1 83 ? -9.430 -6.174 17.532 1.00 64.62 83 GLU A N 1
ATOM 661 C CA . GLU A 1 83 ? -10.784 -5.738 17.926 1.00 64.62 83 GLU A CA 1
ATOM 662 C C . GLU A 1 83 ? -11.379 -6.640 19.010 1.00 64.62 83 GLU A C 1
ATOM 664 O O . GLU A 1 83 ? -11.812 -6.141 20.049 1.00 64.62 83 GLU A O 1
ATOM 669 N N . ALA A 1 84 ? -11.297 -7.965 18.846 1.00 68.31 84 ALA A N 1
ATOM 670 C CA . ALA A 1 84 ? -11.806 -8.907 19.843 1.00 68.31 84 ALA A CA 1
ATOM 671 C C . ALA A 1 84 ? -11.138 -8.727 21.220 1.00 68.31 84 ALA A C 1
ATOM 673 O O . ALA A 1 84 ? -11.780 -8.875 22.263 1.00 68.31 84 ALA A O 1
ATOM 674 N N . SER A 1 85 ? -9.851 -8.367 21.235 1.00 68.62 85 SER A N 1
ATOM 675 C CA . SER A 1 85 ? -9.107 -8.075 22.463 1.00 68.62 85 SER A CA 1
ATOM 676 C C . SER A 1 85 ? -9.595 -6.796 23.151 1.00 68.62 85 SER A C 1
ATOM 678 O O . SER A 1 85 ? -9.651 -6.747 24.380 1.00 68.62 85 SER A O 1
ATOM 680 N N . ARG A 1 86 ? -9.976 -5.768 22.384 1.00 70.44 86 ARG A N 1
ATOM 681 C CA . ARG A 1 86 ? -10.505 -4.501 22.917 1.00 70.44 86 ARG A CA 1
ATOM 682 C C . ARG A 1 86 ? -11.910 -4.673 23.487 1.00 70.44 86 ARG A C 1
ATOM 684 O O . ARG A 1 86 ? -12.151 -4.232 24.610 1.00 70.44 86 ARG A O 1
ATOM 691 N N . ASP A 1 87 ? -12.772 -5.396 22.780 1.00 73.56 87 ASP A N 1
ATOM 692 C CA . ASP A 1 87 ? -14.142 -5.677 23.221 1.00 73.56 87 ASP A CA 1
ATOM 693 C C . ASP A 1 87 ? -14.161 -6.507 24.514 1.00 73.56 87 ASP A C 1
ATOM 695 O O . ASP A 1 87 ? -14.972 -6.274 25.411 1.00 73.56 87 ASP A O 1
ATOM 699 N N . LEU A 1 88 ? -13.212 -7.440 24.669 1.00 74.94 88 LEU A N 1
ATOM 700 C CA . LEU A 1 88 ? -13.037 -8.212 25.904 1.00 74.94 88 LEU A CA 1
ATOM 701 C C . LEU A 1 88 ? -12.601 -7.357 27.100 1.00 74.94 88 LEU A C 1
ATOM 703 O O . LEU A 1 88 ? -12.983 -7.656 28.235 1.00 74.94 88 LE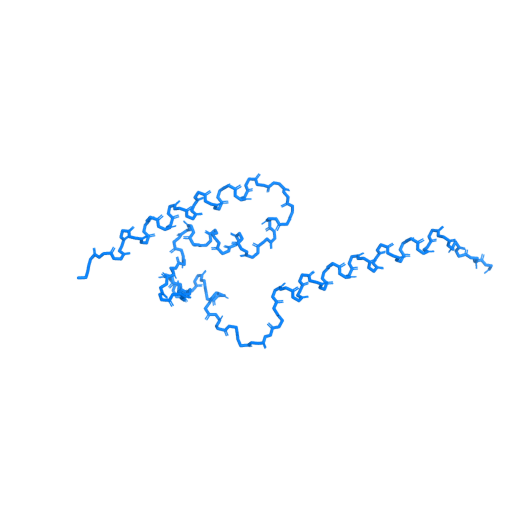U A O 1
ATOM 707 N N . VAL A 1 89 ? -11.788 -6.323 26.873 1.00 73.06 89 VAL A N 1
ATOM 708 C CA . VAL A 1 89 ? -11.366 -5.387 27.926 1.00 73.06 89 VAL A CA 1
ATOM 709 C C . VAL A 1 89 ? -12.534 -4.492 28.336 1.00 73.06 89 VAL A C 1
ATOM 711 O O . VAL A 1 89 ? -12.786 -4.330 29.529 1.00 73.06 89 VAL A O 1
ATOM 714 N N . GLU A 1 90 ? -13.295 -3.982 27.368 1.00 71.25 90 GLU A N 1
ATOM 715 C CA . GLU A 1 90 ? -14.468 -3.143 27.622 1.00 71.25 90 GLU A CA 1
ATOM 716 C C . GLU A 1 90 ? -15.585 -3.918 28.339 1.00 71.25 90 GLU A C 1
ATOM 718 O O . GLU A 1 90 ? -16.142 -3.439 29.329 1.00 71.25 90 GLU A O 1
ATOM 723 N N . ALA A 1 91 ? -15.839 -5.166 27.932 1.00 72.12 91 ALA A N 1
ATOM 724 C CA . ALA A 1 91 ? -16.794 -6.041 28.605 1.00 72.12 91 ALA A CA 1
ATOM 725 C C . ALA A 1 91 ? -16.381 -6.349 30.053 1.00 72.12 91 ALA A C 1
ATOM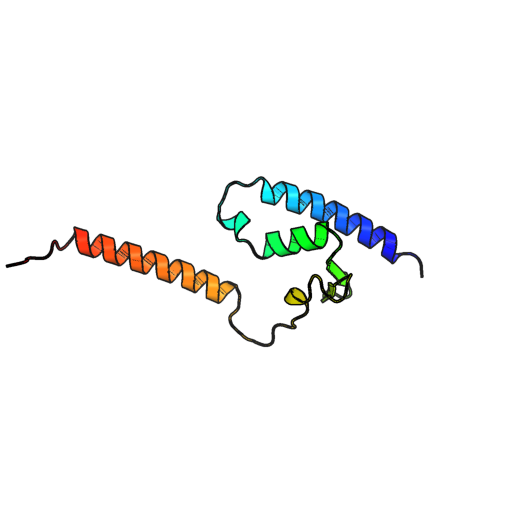 727 O O . ALA A 1 91 ? -17.227 -6.359 30.948 1.00 72.12 91 ALA A O 1
ATOM 728 N N . LYS A 1 92 ? -15.085 -6.566 30.315 1.00 73.00 92 LYS A N 1
ATOM 729 C CA . LYS A 1 92 ? -14.577 -6.792 31.677 1.00 73.00 92 LYS A CA 1
ATOM 730 C C . LYS A 1 92 ? -14.753 -5.572 32.579 1.00 73.00 92 LYS A C 1
ATOM 732 O O . LYS A 1 92 ? -15.113 -5.748 33.741 1.00 73.00 92 LYS A O 1
ATOM 737 N N . GLU A 1 93 ? -14.546 -4.361 32.065 1.00 71.94 93 GLU A N 1
ATOM 738 C CA . GLU A 1 93 ? -14.787 -3.138 32.841 1.00 71.94 93 GLU A CA 1
ATOM 739 C C . GLU A 1 93 ? -16.279 -2.876 33.074 1.00 71.94 93 GLU A C 1
ATOM 741 O O . GLU A 1 93 ? -16.676 -2.524 34.185 1.00 71.94 93 GLU A O 1
ATOM 746 N N . ALA A 1 94 ? -17.131 -3.135 32.078 1.00 72.50 94 ALA A N 1
ATOM 747 C CA . ALA A 1 94 ? -18.579 -3.035 32.240 1.00 72.50 94 ALA A CA 1
ATOM 748 C C . ALA A 1 94 ? -19.105 -4.010 33.310 1.00 72.50 94 ALA A C 1
ATOM 750 O O . ALA A 1 94 ? -19.899 -3.621 34.167 1.00 72.50 94 ALA A O 1
ATOM 751 N N . TYR A 1 95 ? -18.615 -5.255 33.324 1.00 70.94 95 TYR A N 1
ATOM 752 C CA . TYR A 1 95 ? -18.963 -6.230 34.364 1.00 70.94 95 TYR A CA 1
ATOM 753 C C . TYR A 1 95 ? -18.505 -5.794 35.762 1.00 70.94 95 TYR A C 1
ATOM 755 O O . TYR A 1 95 ? -19.250 -5.970 36.727 1.00 70.94 95 TYR A O 1
ATOM 763 N N . ARG A 1 96 ? -17.324 -5.169 35.871 1.00 70.56 96 ARG A N 1
ATOM 764 C CA . ARG A 1 96 ? -16.805 -4.623 37.136 1.00 70.56 96 ARG A CA 1
ATOM 765 C C . ARG A 1 96 ? -17.686 -3.512 37.721 1.00 70.56 96 ARG A C 1
ATOM 767 O O . ARG A 1 96 ? -17.771 -3.375 38.936 1.00 70.56 96 ARG A O 1
ATOM 774 N N . LEU A 1 97 ? -18.341 -2.724 36.867 1.00 68.06 97 LEU A N 1
ATOM 775 C CA . LEU A 1 97 ? -19.231 -1.631 37.278 1.00 68.06 97 LEU A CA 1
ATOM 776 C C . LEU A 1 97 ? -20.643 -2.106 37.655 1.00 68.06 97 LEU A C 1
ATOM 778 O O . LEU A 1 97 ? -21.309 -1.460 38.462 1.00 68.06 97 LEU A O 1
ATOM 782 N N . ILE A 1 98 ? -21.106 -3.218 37.077 1.00 72.88 98 ILE A N 1
ATOM 783 C CA . ILE A 1 98 ? -22.451 -3.771 37.315 1.00 72.88 98 ILE A CA 1
ATOM 784 C C . ILE A 1 98 ? -22.480 -4.661 38.567 1.00 72.88 98 ILE A C 1
ATOM 786 O O . ILE A 1 98 ? -23.496 -4.728 39.259 1.00 72.88 98 ILE A O 1
ATOM 790 N N . CYS A 1 99 ? -21.366 -5.316 38.891 1.00 62.09 99 CYS A N 1
ATOM 791 C CA . CYS A 1 99 ? -21.217 -6.127 40.093 1.00 62.09 99 CYS A CA 1
ATOM 792 C C . CYS A 1 99 ? -20.025 -5.607 40.905 1.00 62.09 99 CYS A C 1
ATOM 794 O O . CYS A 1 99 ? -18.933 -6.157 40.769 1.00 62.09 99 CYS A O 1
ATOM 796 N N . PRO A 1 100 ? -20.194 -4.551 41.726 1.00 62.56 100 PRO A N 1
ATOM 797 C CA . PRO A 1 100 ? -19.132 -4.153 42.634 1.00 62.56 100 PRO A CA 1
ATOM 798 C C . PRO A 1 100 ? -18.855 -5.328 43.572 1.00 62.56 100 PRO A C 1
ATOM 800 O O . PRO A 1 100 ? -19.779 -5.857 44.196 1.00 62.56 100 PRO A O 1
ATOM 803 N N . ASP A 1 101 ? -17.596 -5.761 43.615 1.00 64.88 101 ASP A N 1
ATOM 804 C CA . ASP A 1 101 ? -17.141 -6.841 44.478 1.00 64.88 101 ASP A CA 1
ATOM 805 C C . ASP A 1 101 ? -17.664 -6.621 45.904 1.00 64.88 101 ASP A C 1
ATOM 807 O O . ASP A 1 101 ? -17.318 -5.655 46.586 1.00 64.88 101 ASP A O 1
ATOM 811 N N . ASN A 1 102 ? -18.513 -7.543 46.358 1.00 56.75 102 ASN A N 1
ATOM 812 C CA . ASN A 1 102 ? -18.780 -7.754 47.772 1.00 56.75 102 ASN A CA 1
ATOM 813 C C . ASN A 1 102 ? -17.478 -8.335 48.354 1.00 56.75 102 ASN A C 1
ATOM 815 O O . ASN A 1 102 ? -17.244 -9.542 48.361 1.00 56.75 102 ASN A O 1
ATOM 819 N N . GLN A 1 103 ? -16.563 -7.441 48.725 1.00 55.41 103 GLN A N 1
ATOM 820 C CA . GLN A 1 103 ? -15.469 -7.758 49.631 1.00 55.41 103 GLN A CA 1
ATOM 821 C C . GLN A 1 103 ? -16.020 -7.653 51.052 1.00 55.41 103 GLN A C 1
ATOM 823 O O . GLN A 1 103 ? -16.154 -6.557 51.597 1.00 55.41 103 GLN A O 1
ATOM 828 N N . SER A 1 104 ? -16.378 -8.809 51.613 1.00 44.09 104 SER A N 1
ATOM 829 C CA . SER A 1 104 ? -16.360 -9.036 53.060 1.00 44.09 104 SER A CA 1
ATOM 830 C C . SER A 1 104 ? -14.982 -9.508 53.502 1.00 44.09 104 SER A C 1
ATOM 832 O O . SER A 1 104 ? -14.276 -10.141 52.686 1.00 44.09 104 SER A O 1
#

Sequence (104 aa):
MRGGNIESLVAIQQTKMLAHTLSRNGDPKFWNSKFLQFVSKMSSGELIIDDNQVKPRLENRATEYQQQYTVGASWADEFAHDEASRDLVEAKEAYRLICPDNQS

Foldseek 3Di:
DPPVVVVLVVQLVVLLVVLVVLVPDPDPCSVPDPVSVVSVCSNVVQWDQDPNAIDGPDPPDPVVRNDPPPDDDDVVNVVVVVVVVVVVVVVVVVVCVVDPDPDD

InterPro domains:
  IPR024111 PEX5/PEX5L [PTHR10130] (11-84)

Radius of gyration: 21.23 Å; chains: 1; bounding box: 41×33×78 Å